Protein AF-X0WA74-F1 (afdb_monomer_lite)

Organism: NCBI:txid412755

pLDDT: mean 93.12, std 12.45, range [40.12, 98.62]

Secondary structure (DSSP, 8-state):
-HHHHHHHHHHHHHHTT--HHHHHH--HHHHHHHTT---GGGTHHHHHHHHHHHHHHHHHHHHHHTS--

Structure (mmCIF, N/CA/C/O backbone):
data_AF-X0WA74-F1
#
_entry.id   AF-X0WA74-F1
#
loop_
_atom_site.group_PDB
_atom_site.id
_atom_site.type_symbol
_atom_site.label_atom_id
_atom_site.label_alt_id
_atom_site.label_comp_id
_atom_site.label_asym_id
_atom_site.label_entity_id
_atom_site.label_seq_id
_atom_site.pdbx_PDB_ins_code
_atom_site.Cartn_x
_atom_site.Cartn_y
_atom_site.Cartn_z
_atom_site.occupancy
_atom_site.B_iso_or_equiv
_atom_site.auth_seq_id
_atom_site.auth_comp_id
_atom_site.auth_asym_id
_atom_site.auth_atom_id
_atom_site.pdbx_PDB_model_num
ATOM 1 N N . CYS A 1 1 ? 2.599 11.256 -9.228 1.00 87.88 1 CYS A N 1
ATOM 2 C CA . CYS A 1 1 ? 3.209 10.566 -10.391 1.00 87.88 1 CYS A CA 1
ATOM 3 C C . CYS A 1 1 ? 2.538 9.197 -10.569 1.00 87.88 1 CYS A C 1
ATOM 5 O O . CYS A 1 1 ? 1.706 8.840 -9.738 1.00 87.88 1 CYS A O 1
ATOM 7 N N . GLY A 1 2 ? 2.865 8.437 -11.624 1.00 95.31 2 GLY A N 1
ATOM 8 C CA . GLY A 1 2 ? 2.266 7.113 -11.867 1.00 95.31 2 GLY A CA 1
ATOM 9 C C . GLY A 1 2 ? 2.528 6.105 -10.739 1.00 95.31 2 GLY A C 1
ATOM 10 O O . GLY A 1 2 ? 1.607 5.415 -10.313 1.00 95.31 2 GLY A O 1
ATOM 11 N N . ALA A 1 3 ? 3.739 6.103 -10.172 1.00 96.50 3 ALA A N 1
ATOM 12 C CA . ALA A 1 3 ? 4.102 5.236 -9.048 1.00 96.50 3 ALA A CA 1
ATOM 13 C C . ALA A 1 3 ? 3.238 5.475 -7.796 1.00 96.50 3 ALA A C 1
ATOM 15 O O . ALA A 1 3 ? 2.872 4.523 -7.115 1.00 96.50 3 ALA A O 1
ATOM 16 N N . THR A 1 4 ? 2.847 6.725 -7.514 1.00 97.31 4 THR A N 1
ATOM 17 C CA . THR A 1 4 ? 1.933 7.036 -6.400 1.00 97.31 4 THR A CA 1
ATOM 18 C C . THR A 1 4 ? 0.557 6.407 -6.604 1.00 97.31 4 THR A C 1
ATOM 20 O O . THR A 1 4 ? -0.008 5.852 -5.666 1.00 97.31 4 THR A O 1
ATOM 23 N N . VAL A 1 5 ? 0.022 6.476 -7.829 1.00 98.12 5 VAL A N 1
ATOM 24 C CA . VAL A 1 5 ? -1.284 5.886 -8.164 1.00 98.12 5 VAL A CA 1
ATOM 25 C C . VAL A 1 5 ? -1.218 4.364 -8.048 1.00 98.12 5 VAL A C 1
ATOM 27 O O . VAL A 1 5 ? -2.087 3.766 -7.417 1.00 98.12 5 VAL A O 1
ATOM 30 N N . ALA A 1 6 ? -0.157 3.750 -8.580 1.00 98.06 6 ALA A N 1
ATOM 31 C CA . ALA A 1 6 ? 0.066 2.310 -8.479 1.00 98.06 6 ALA A CA 1
ATOM 32 C C . ALA A 1 6 ? 0.190 1.848 -7.017 1.00 98.06 6 ALA A C 1
ATOM 34 O O . ALA A 1 6 ? -0.502 0.918 -6.616 1.00 98.06 6 ALA A O 1
ATOM 35 N N . ALA A 1 7 ? 0.993 2.534 -6.196 1.00 98.50 7 ALA A N 1
ATOM 36 C CA . ALA A 1 7 ? 1.148 2.216 -4.775 1.00 98.50 7 ALA A CA 1
ATOM 37 C C . ALA A 1 7 ? -0.174 2.334 -4.002 1.00 98.50 7 ALA A C 1
ATOM 39 O O . ALA A 1 7 ? -0.508 1.446 -3.218 1.00 98.50 7 ALA A O 1
ATOM 40 N N . GLY A 1 8 ? -0.957 3.389 -4.254 1.00 98.25 8 GLY A N 1
ATOM 41 C CA . GLY A 1 8 ? -2.281 3.556 -3.652 1.00 98.25 8 GLY A CA 1
ATOM 42 C C . GLY A 1 8 ? -3.242 2.427 -4.034 1.00 98.25 8 GLY A C 1
ATOM 43 O O . GLY A 1 8 ? -3.824 1.800 -3.153 1.00 98.25 8 GLY A O 1
ATOM 44 N N . SER A 1 9 ? -3.349 2.115 -5.329 1.00 98.56 9 SER A N 1
ATOM 45 C CA . SER A 1 9 ? -4.208 1.032 -5.828 1.00 98.56 9 SER A CA 1
ATOM 46 C C . SER A 1 9 ? -3.782 -0.341 -5.306 1.00 98.56 9 SER A C 1
ATOM 48 O O . SER A 1 9 ? -4.623 -1.161 -4.945 1.00 98.56 9 SER A O 1
ATOM 50 N N . GLN A 1 10 ? -2.478 -0.610 -5.251 1.00 98.62 10 GLN A N 1
ATOM 51 C CA . GLN A 1 10 ? -1.967 -1.867 -4.716 1.00 98.62 10 GLN A CA 1
ATOM 52 C C . GLN A 1 10 ? -2.284 -1.993 -3.225 1.00 98.62 10 GLN A C 1
ATOM 54 O O . GLN A 1 10 ? -2.720 -3.051 -2.780 1.00 98.62 10 GLN A O 1
ATOM 59 N N . THR A 1 11 ? -2.150 -0.900 -2.468 1.00 98.62 11 THR A N 1
ATOM 60 C CA . THR A 1 11 ? -2.504 -0.867 -1.042 1.00 98.62 11 THR A CA 1
ATOM 61 C C . THR A 1 11 ? -3.963 -1.253 -0.824 1.00 98.62 11 THR A C 1
ATOM 63 O O . THR A 1 11 ? -4.233 -2.103 0.019 1.00 98.62 11 THR A O 1
ATOM 66 N N . THR A 1 12 ? -4.904 -0.684 -1.590 1.00 98.31 12 THR A N 1
ATOM 67 C CA . THR A 1 12 ? -6.335 -0.997 -1.428 1.00 98.31 12 THR A CA 1
ATOM 68 C C . THR A 1 12 ? -6.639 -2.459 -1.736 1.00 98.31 12 THR A C 1
ATOM 70 O O . THR A 1 12 ? -7.351 -3.097 -0.969 1.00 98.31 12 THR A O 1
ATOM 73 N N . MET A 1 13 ? -6.047 -3.015 -2.798 1.00 98.44 13 MET A N 1
ATOM 74 C CA . MET A 1 13 ? -6.223 -4.432 -3.139 1.00 98.44 13 MET A CA 1
ATOM 75 C C . MET A 1 13 ? -5.636 -5.368 -2.073 1.00 98.44 13 MET A C 1
ATOM 77 O O . MET A 1 13 ? -6.204 -6.420 -1.798 1.00 98.44 13 MET A O 1
ATOM 81 N N . MET A 1 14 ? -4.510 -5.003 -1.448 1.00 98.25 14 MET A N 1
ATOM 82 C CA . MET A 1 14 ? -3.876 -5.829 -0.413 1.00 98.25 14 MET A CA 1
ATOM 83 C C . MET A 1 14 ? -4.701 -5.914 0.875 1.00 98.25 14 MET A C 1
ATOM 85 O O . MET A 1 14 ? -4.669 -6.950 1.540 1.00 98.25 14 MET A O 1
ATOM 89 N N . ILE A 1 15 ? -5.407 -4.841 1.241 1.00 98.06 15 ILE A N 1
ATOM 90 C CA . ILE A 1 15 ? -6.158 -4.756 2.503 1.00 98.06 15 ILE A CA 1
ATOM 91 C C . ILE A 1 15 ? -7.623 -5.191 2.382 1.00 98.06 15 ILE A C 1
ATOM 93 O O . ILE A 1 15 ? -8.275 -5.407 3.403 1.00 98.06 15 ILE A O 1
ATOM 97 N N . GLU A 1 16 ? -8.164 -5.305 1.169 1.00 97.81 16 GLU A N 1
ATOM 98 C CA . GLU A 1 16 ? -9.573 -5.638 0.958 1.00 97.81 16 GLU A CA 1
ATOM 99 C C . GLU A 1 16 ? -9.922 -7.023 1.534 1.00 97.81 16 GLU A C 1
ATOM 101 O O . GLU A 1 16 ? -9.249 -8.025 1.283 1.00 97.81 16 GLU A O 1
ATOM 106 N N . GLY A 1 17 ? -10.965 -7.073 2.371 1.00 97.19 17 GLY A N 1
ATOM 107 C CA . GLY A 1 17 ? -11.402 -8.295 3.058 1.00 97.19 17 GLY A CA 1
ATOM 108 C C . GLY A 1 17 ? -10.438 -8.820 4.132 1.00 97.19 17 GLY A C 1
ATOM 109 O O . GLY A 1 17 ? -10.642 -9.923 4.642 1.00 97.19 17 GLY A O 1
ATOM 110 N N . LYS A 1 18 ? -9.383 -8.071 4.480 1.00 97.81 18 LYS A N 1
ATOM 111 C CA . LYS A 1 18 ? -8.413 -8.455 5.513 1.00 97.81 18 LYS A CA 1
ATOM 112 C C . LYS A 1 18 ? -8.792 -7.905 6.893 1.00 97.81 18 LYS A C 1
ATOM 114 O O . LYS A 1 18 ? -9.437 -6.861 6.979 1.00 97.81 18 LYS A O 1
ATOM 119 N N . PRO A 1 19 ? -8.381 -8.586 7.981 1.00 96.88 19 PRO A N 1
ATOM 120 C CA . PRO A 1 19 ? -8.572 -8.079 9.336 1.00 96.88 19 PRO A CA 1
ATOM 121 C C . PRO A 1 19 ? -7.704 -6.840 9.593 1.00 96.88 19 PRO A C 1
ATOM 123 O O . PRO A 1 19 ? -6.655 -6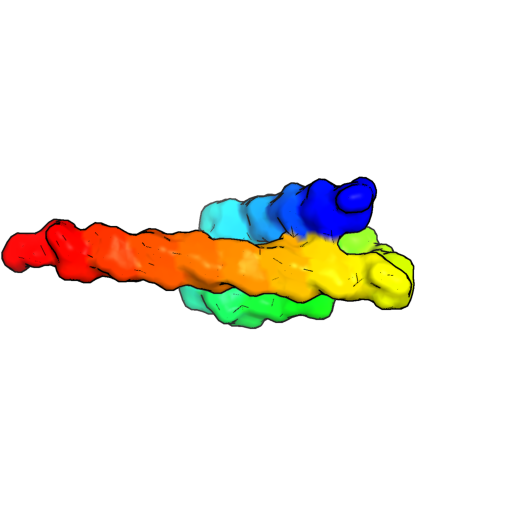.664 8.966 1.00 96.88 19 PRO A O 1
ATOM 126 N N . LEU A 1 20 ? -8.122 -5.993 10.535 1.00 94.94 20 LEU A N 1
ATOM 127 C CA . LEU A 1 20 ? -7.465 -4.713 10.809 1.00 94.94 20 LEU A CA 1
ATOM 128 C C . LEU A 1 20 ? -6.005 -4.907 11.237 1.00 94.94 20 LEU A C 1
ATOM 130 O O . LEU A 1 20 ? -5.128 -4.189 10.766 1.00 94.94 20 LEU A O 1
ATOM 134 N N . GLU A 1 21 ? -5.725 -5.942 12.024 1.00 95.56 21 GLU A N 1
ATOM 135 C CA . GLU A 1 21 ? -4.384 -6.299 12.489 1.00 95.56 21 GLU A CA 1
ATOM 136 C C . GLU A 1 21 ? -3.428 -6.561 11.318 1.00 95.56 21 GLU A C 1
ATOM 138 O O . GLU A 1 21 ? -2.267 -6.153 11.352 1.00 95.56 21 GLU A O 1
ATOM 143 N N . PHE A 1 22 ? -3.921 -7.193 10.244 1.00 96.69 22 PHE A N 1
ATOM 144 C CA . PHE A 1 22 ? -3.133 -7.373 9.025 1.00 96.69 22 PHE A CA 1
ATOM 145 C C . PHE A 1 22 ? -2.833 -6.022 8.377 1.00 96.69 22 PHE A C 1
ATOM 147 O O . PHE A 1 22 ? -1.683 -5.745 8.039 1.00 96.69 22 PHE A O 1
ATOM 154 N N . THR A 1 23 ? -3.846 -5.162 8.239 1.00 96.19 23 THR A N 1
ATOM 155 C CA . THR A 1 23 ? -3.676 -3.848 7.601 1.00 96.19 23 THR A CA 1
ATOM 156 C C . THR A 1 23 ? -2.680 -2.957 8.347 1.00 96.19 23 THR A C 1
ATOM 158 O O . THR A 1 23 ? -1.899 -2.257 7.709 1.00 96.19 23 THR A O 1
ATOM 161 N N . GLU A 1 24 ? -2.642 -3.038 9.680 1.00 95.88 24 GLU A N 1
ATOM 162 C CA . GLU A 1 24 ? -1.705 -2.294 10.532 1.00 95.88 24 GLU A CA 1
ATOM 163 C C . GLU A 1 24 ? -0.277 -2.844 10.479 1.00 95.88 24 GLU A C 1
ATOM 165 O O . GLU A 1 24 ? 0.677 -2.120 10.759 1.00 95.88 24 GLU A O 1
ATOM 170 N N . SER A 1 25 ? -0.116 -4.115 10.107 1.00 97.06 25 SER A N 1
ATOM 171 C CA . SER A 1 25 ? 1.197 -4.752 9.994 1.00 97.06 25 SER A CA 1
ATOM 172 C C . SER A 1 25 ? 1.925 -4.450 8.679 1.00 97.06 25 SER A C 1
ATOM 174 O O . SER A 1 25 ? 3.130 -4.702 8.593 1.00 97.06 25 SER A O 1
ATOM 176 N N . LEU A 1 26 ? 1.220 -3.913 7.672 1.00 98.00 26 LEU A N 1
ATOM 177 C CA . LEU A 1 26 ? 1.784 -3.630 6.352 1.00 98.00 26 LEU A CA 1
ATOM 178 C C . LEU A 1 26 ? 2.881 -2.563 6.404 1.00 98.00 26 LEU A C 1
ATOM 180 O O . LEU A 1 26 ? 2.759 -1.518 7.045 1.00 98.00 26 LEU A O 1
ATOM 184 N N . LYS A 1 27 ? 3.949 -2.811 5.648 1.00 98.38 27 LYS A N 1
ATOM 185 C CA . LYS A 1 27 ? 5.115 -1.941 5.509 1.00 98.38 27 LYS A CA 1
ATOM 186 C C . LYS A 1 27 ? 5.281 -1.486 4.059 1.00 98.38 27 LYS A C 1
ATOM 188 O O . LYS A 1 27 ? 4.782 -2.134 3.140 1.00 98.38 27 LYS A O 1
ATOM 193 N N . PRO A 1 28 ? 6.035 -0.398 3.810 1.00 98.50 28 PRO A N 1
ATOM 194 C CA . PRO A 1 28 ? 6.244 0.100 2.449 1.00 98.50 28 PRO A CA 1
ATOM 195 C C . PRO A 1 28 ? 6.849 -0.954 1.516 1.00 98.50 28 PRO A C 1
ATOM 197 O O . PRO A 1 28 ? 6.473 -1.041 0.352 1.00 98.50 28 PRO A O 1
ATOM 200 N N . ILE A 1 29 ? 7.736 -1.800 2.051 1.00 98.38 29 ILE A N 1
ATOM 201 C CA . ILE A 1 29 ? 8.368 -2.889 1.302 1.00 98.38 29 ILE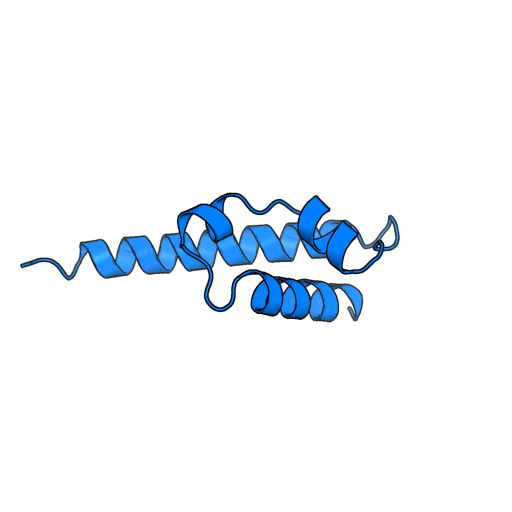 A CA 1
ATOM 202 C C . ILE A 1 29 ? 7.362 -3.942 0.818 1.00 98.38 29 ILE A C 1
ATOM 204 O O . ILE A 1 29 ? 7.583 -4.556 -0.218 1.00 98.38 29 ILE A O 1
ATOM 208 N N . ASP A 1 30 ? 6.238 -4.131 1.512 1.00 98.50 30 ASP A N 1
ATOM 209 C CA . ASP A 1 30 ? 5.224 -5.103 1.097 1.00 98.50 30 ASP A CA 1
ATOM 210 C C . ASP A 1 30 ? 4.493 -4.619 -0.161 1.00 98.50 30 ASP A C 1
ATOM 212 O O . ASP A 1 30 ? 4.254 -5.405 -1.075 1.00 98.50 30 ASP A O 1
ATOM 216 N N . ILE A 1 31 ? 4.205 -3.314 -0.248 1.00 98.31 31 ILE A N 1
ATOM 217 C CA . ILE A 1 31 ? 3.643 -2.689 -1.457 1.00 98.31 31 ILE A CA 1
ATOM 218 C C . ILE A 1 31 ? 4.663 -2.730 -2.594 1.00 98.31 31 ILE A C 1
ATOM 220 O O . ILE A 1 31 ? 4.319 -3.080 -3.718 1.00 98.31 31 ILE A O 1
ATOM 224 N N . ASP A 1 32 ? 5.911 -2.366 -2.302 1.00 98.25 32 AS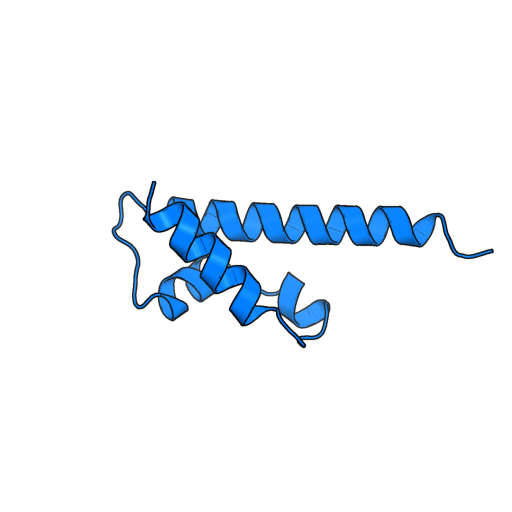P A N 1
ATOM 225 C CA . ASP A 1 32 ? 7.011 -2.369 -3.266 1.00 98.25 32 ASP A CA 1
ATOM 226 C C . ASP A 1 32 ? 7.193 -3.761 -3.894 1.00 98.25 32 ASP A C 1
ATOM 228 O O . ASP A 1 32 ? 7.167 -3.908 -5.116 1.00 98.25 32 ASP A O 1
ATOM 232 N N . ASN A 1 33 ? 7.246 -4.802 -3.060 1.00 98.31 33 ASN A N 1
ATOM 233 C CA . ASN A 1 33 ? 7.319 -6.191 -3.502 1.00 98.31 33 ASN A CA 1
ATOM 234 C C . ASN A 1 33 ? 6.074 -6.617 -4.289 1.00 98.31 33 ASN A C 1
ATOM 236 O O . ASN A 1 33 ? 6.199 -7.287 -5.312 1.00 98.31 33 ASN A O 1
ATOM 240 N N . ALA A 1 34 ? 4.877 -6.219 -3.849 1.00 98.00 34 ALA A N 1
ATOM 241 C CA . ALA A 1 34 ? 3.633 -6.557 -4.538 1.00 98.00 34 ALA A CA 1
ATOM 242 C C . ALA A 1 34 ? 3.516 -5.901 -5.926 1.00 98.00 34 ALA A C 1
ATOM 244 O O . ALA A 1 34 ? 2.869 -6.456 -6.811 1.00 98.00 34 ALA A O 1
ATOM 245 N N . LEU A 1 35 ? 4.172 -4.756 -6.135 1.00 97.81 35 LEU A N 1
ATOM 246 C CA . LEU A 1 35 ? 4.298 -4.095 -7.437 1.00 97.81 35 LEU A CA 1
ATOM 247 C C . LEU A 1 35 ? 5.402 -4.693 -8.326 1.00 97.81 35 LEU A C 1
ATOM 249 O O . LEU A 1 35 ? 5.563 -4.254 -9.463 1.00 97.81 35 LEU A O 1
ATOM 253 N N . GLY A 1 36 ? 6.171 -5.668 -7.832 1.00 97.56 36 GLY A N 1
ATOM 254 C CA . GLY A 1 36 ? 7.339 -6.208 -8.533 1.00 97.56 36 GLY A CA 1
ATOM 255 C C . GLY A 1 36 ? 8.572 -5.299 -8.476 1.00 97.56 36 GLY A C 1
ATOM 256 O O . GLY A 1 36 ? 9.509 -5.496 -9.247 1.00 97.56 36 GLY A O 1
ATOM 257 N N . GLY A 1 37 ? 8.585 -4.326 -7.563 1.00 97.25 37 GLY A N 1
ATOM 258 C CA . GLY A 1 37 ? 9.656 -3.354 -7.388 1.00 97.25 37 GLY A CA 1
ATOM 259 C C . GLY A 1 37 ? 9.360 -1.998 -8.036 1.00 97.25 37 GLY A C 1
ATOM 260 O O . GLY A 1 37 ? 9.088 -1.879 -9.227 1.00 97.25 37 GLY A O 1
ATOM 261 N N . LEU A 1 38 ? 9.473 -0.942 -7.239 1.00 96.75 38 LEU A N 1
ATOM 262 C CA . LEU A 1 38 ? 9.500 0.452 -7.662 1.00 96.75 38 LEU A CA 1
ATOM 263 C C . LEU A 1 38 ? 10.935 0.902 -7.980 1.00 96.75 38 LEU A C 1
ATOM 265 O O . LEU A 1 38 ? 11.870 0.444 -7.318 1.00 96.75 38 LEU A O 1
ATOM 269 N N . PRO A 1 39 ? 11.117 1.854 -8.912 1.00 95.75 39 PRO A N 1
ATOM 270 C CA . PRO A 1 39 ? 12.379 2.572 -9.079 1.00 95.75 39 PRO A CA 1
ATOM 271 C C . PRO A 1 39 ? 12.843 3.248 -7.779 1.00 95.75 39 PRO A C 1
ATOM 273 O O . PRO A 1 39 ? 12.012 3.683 -6.976 1.00 95.75 39 PRO A O 1
ATOM 276 N N . ASP A 1 40 ? 14.159 3.372 -7.584 1.00 95.06 40 ASP A N 1
ATOM 277 C CA . ASP A 1 40 ? 14.763 3.899 -6.347 1.00 95.06 40 ASP A CA 1
ATOM 278 C C . ASP A 1 40 ? 14.279 5.312 -5.992 1.00 95.06 40 ASP A C 1
ATOM 280 O O . ASP A 1 40 ? 13.914 5.590 -4.849 1.00 95.06 40 ASP A O 1
ATOM 284 N N . ASP A 1 41 ? 14.181 6.192 -6.987 1.00 96.19 41 ASP A N 1
ATOM 285 C CA . ASP A 1 41 ? 13.674 7.558 -6.836 1.00 96.19 41 ASP A CA 1
ATOM 286 C C . ASP A 1 41 ? 12.168 7.614 -6.511 1.00 96.19 41 ASP A C 1
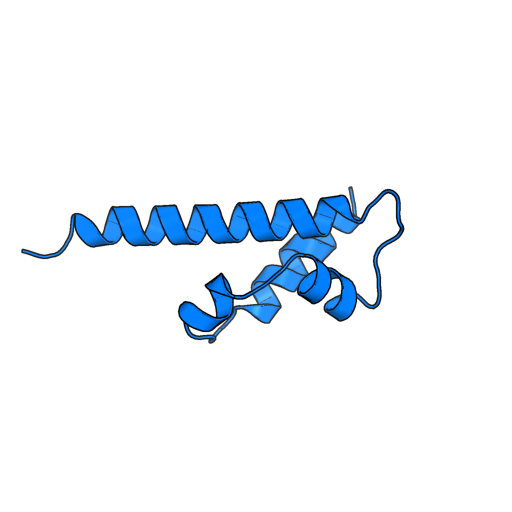ATOM 288 O O . ASP A 1 41 ? 11.669 8.644 -6.057 1.00 96.19 41 ASP A O 1
ATOM 292 N N . HIS A 1 42 ? 11.445 6.499 -6.658 1.00 96.00 42 HIS A N 1
ATOM 293 C CA . HIS A 1 42 ? 10.007 6.371 -6.416 1.00 96.00 42 HIS A CA 1
ATOM 294 C C . HIS A 1 42 ? 9.644 5.470 -5.226 1.00 96.00 42 HIS A C 1
ATOM 296 O O . HIS A 1 42 ? 8.456 5.331 -4.924 1.00 96.00 42 HIS A O 1
ATOM 302 N N . LYS A 1 43 ? 10.616 4.929 -4.476 1.00 96.38 43 LYS A N 1
ATOM 303 C CA . LYS A 1 43 ? 10.361 4.131 -3.254 1.00 96.38 43 LYS A CA 1
ATOM 304 C C . LYS A 1 43 ? 9.504 4.874 -2.222 1.00 96.38 43 LYS A C 1
ATOM 306 O O . LYS A 1 43 ? 8.669 4.273 -1.546 1.00 96.38 43 LYS A O 1
ATOM 311 N N . HIS A 1 44 ? 9.630 6.200 -2.174 1.00 96.69 44 HIS A N 1
ATOM 312 C CA . HIS A 1 44 ? 8.823 7.074 -1.320 1.00 96.69 44 HIS A CA 1
ATOM 313 C C . HIS A 1 44 ? 7.307 6.984 -1.602 1.00 96.69 44 HIS A C 1
ATOM 315 O O . HIS A 1 44 ? 6.499 7.318 -0.737 1.00 96.69 44 HIS A O 1
ATOM 321 N N . CYS A 1 45 ? 6.889 6.515 -2.787 1.00 98.12 45 CYS A N 1
ATOM 322 C CA . CYS A 1 45 ? 5.474 6.333 -3.121 1.00 98.12 45 CYS A CA 1
ATOM 323 C C . CYS A 1 45 ? 4.818 5.232 -2.276 1.00 98.12 45 CYS A C 1
ATOM 325 O O . CYS A 1 45 ? 3.687 5.407 -1.823 1.00 98.12 45 CYS A O 1
ATOM 327 N N . ALA A 1 46 ? 5.528 4.130 -2.022 1.00 98.19 46 ALA A N 1
ATOM 328 C CA . ALA A 1 46 ? 5.047 3.073 -1.136 1.00 98.19 46 ALA A CA 1
ATOM 329 C C . ALA A 1 46 ? 4.999 3.544 0.326 1.00 98.19 46 ALA A C 1
ATOM 331 O O . ALA A 1 46 ? 4.050 3.252 1.053 1.00 98.19 46 ALA A O 1
ATOM 332 N N . GLU A 1 47 ? 5.986 4.341 0.749 1.00 97.94 47 GLU A N 1
ATOM 333 C CA . GLU A 1 47 ? 5.997 4.934 2.087 1.00 97.94 47 GLU A CA 1
ATOM 334 C C . GLU A 1 47 ? 4.802 5.869 2.305 1.00 97.94 47 GLU A C 1
ATOM 336 O O . GLU A 1 47 ? 4.110 5.781 3.323 1.00 97.94 47 GLU A O 1
ATOM 341 N N . LEU A 1 48 ? 4.521 6.734 1.329 1.00 98.19 48 LEU A N 1
ATOM 342 C CA . LEU A 1 48 ? 3.368 7.625 1.356 1.00 98.19 48 LEU A CA 1
ATOM 343 C C . LEU A 1 48 ? 2.048 6.846 1.445 1.00 98.19 48 LEU A C 1
ATOM 345 O O . LEU A 1 48 ? 1.160 7.240 2.205 1.00 98.19 48 LEU A O 1
ATOM 349 N N . ALA A 1 49 ? 1.924 5.740 0.710 1.00 98.38 49 ALA A N 1
ATOM 350 C CA . ALA A 1 49 ? 0.731 4.903 0.731 1.00 98.38 49 ALA A CA 1
ATOM 351 C C . ALA A 1 49 ? 0.493 4.273 2.117 1.00 98.38 49 ALA A C 1
ATOM 353 O O . ALA A 1 49 ? -0.594 4.438 2.673 1.00 98.38 49 ALA A O 1
ATOM 354 N N . ILE A 1 50 ? 1.516 3.677 2.745 1.00 98.44 50 ILE A N 1
ATOM 355 C CA . ILE A 1 50 ? 1.399 3.133 4.114 1.00 98.44 50 ILE A CA 1
ATOM 356 C C . ILE A 1 50 ? 1.090 4.220 5.138 1.00 98.44 50 ILE A C 1
ATOM 358 O O . ILE A 1 50 ? 0.189 4.063 5.958 1.00 98.44 50 ILE A O 1
ATOM 362 N N . ARG A 1 51 ? 1.778 5.365 5.078 1.00 98.19 51 ARG A N 1
ATOM 363 C CA . ARG A 1 51 ? 1.494 6.499 5.974 1.00 98.19 51 ARG A CA 1
ATOM 364 C C . ARG A 1 51 ? 0.057 7.005 5.830 1.00 98.19 51 ARG A C 1
ATOM 366 O O . ARG A 1 51 ? -0.501 7.536 6.788 1.00 98.19 51 ARG A O 1
ATOM 373 N N . THR A 1 52 ? -0.522 6.892 4.639 1.00 98.19 52 THR A N 1
ATOM 374 C CA . THR A 1 52 ? -1.916 7.263 4.375 1.00 98.19 52 THR A CA 1
ATOM 375 C C . THR A 1 52 ? -2.875 6.217 4.938 1.00 98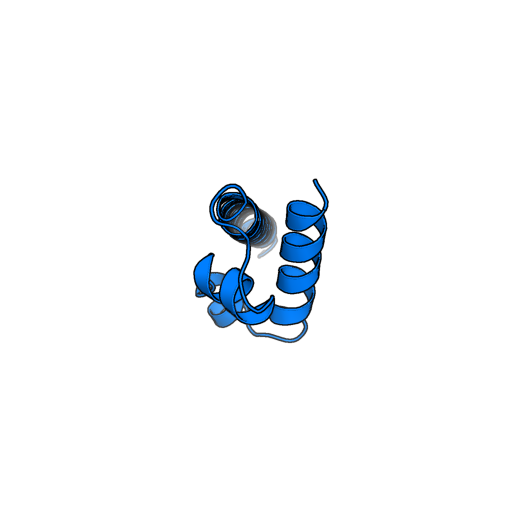.19 52 THR A C 1
ATOM 377 O O . THR A 1 52 ? -3.839 6.588 5.605 1.00 98.19 52 THR A O 1
ATOM 380 N N . LEU A 1 53 ? -2.578 4.928 4.744 1.00 98.12 53 LEU A N 1
ATOM 381 C CA . LEU A 1 53 ? -3.342 3.815 5.310 1.00 98.12 53 LEU A CA 1
ATOM 382 C C . LEU A 1 53 ? -3.413 3.896 6.840 1.00 98.12 53 LEU A C 1
ATOM 384 O O . LEU A 1 53 ? -4.507 3.875 7.398 1.00 98.12 53 LEU A O 1
ATOM 388 N N . ILE A 1 54 ? -2.270 4.069 7.510 1.00 96.56 54 ILE A N 1
ATOM 389 C CA . ILE A 1 54 ? -2.202 4.173 8.976 1.00 96.56 54 ILE A CA 1
ATOM 390 C C . ILE A 1 54 ? -3.075 5.331 9.472 1.00 96.56 54 ILE A C 1
ATOM 392 O O . ILE A 1 54 ? -3.917 5.136 10.343 1.00 96.56 54 ILE A O 1
ATOM 396 N N . ARG A 1 55 ? -2.973 6.514 8.853 1.00 97.00 55 ARG A N 1
ATOM 397 C CA . ARG A 1 55 ? -3.822 7.664 9.213 1.00 97.00 55 ARG A CA 1
ATOM 398 C C . ARG A 1 55 ? -5.310 7.402 8.997 1.00 97.00 55 ARG A C 1
ATOM 400 O O . ARG A 1 55 ? -6.136 7.889 9.768 1.00 97.00 55 ARG A O 1
ATOM 407 N N . ALA A 1 56 ? -5.673 6.669 7.947 1.00 96.62 56 ALA A N 1
ATOM 408 C CA . ALA A 1 56 ? -7.062 6.292 7.705 1.00 96.62 56 ALA A CA 1
ATOM 409 C C . ALA A 1 56 ? -7.582 5.348 8.803 1.00 96.62 56 ALA A C 1
ATOM 411 O O . ALA A 1 56 ? -8.690 5.551 9.301 1.00 96.62 56 ALA A O 1
ATOM 412 N N . ILE A 1 57 ? -6.764 4.382 9.233 1.00 95.38 57 ILE A N 1
ATOM 413 C CA . ILE A 1 57 ? -7.073 3.468 10.340 1.00 95.38 57 ILE A CA 1
ATOM 414 C C . ILE A 1 57 ? -7.195 4.231 11.665 1.00 95.38 57 ILE A C 1
ATOM 416 O O . ILE A 1 57 ? -8.177 4.053 12.382 1.00 95.38 57 ILE A O 1
ATOM 420 N N . GLU A 1 58 ? -6.263 5.131 11.979 1.00 94.62 58 GLU A N 1
ATOM 421 C CA . GLU A 1 58 ? -6.312 5.985 13.176 1.00 94.62 58 GLU A CA 1
ATOM 422 C C . GLU A 1 58 ? -7.576 6.858 13.200 1.00 94.62 58 GLU A C 1
ATOM 424 O O . GLU A 1 58 ? -8.273 6.957 14.217 1.00 94.62 58 GLU A O 1
ATOM 429 N N . LYS A 1 59 ? -7.926 7.458 12.055 1.00 95.56 59 LYS A N 1
ATOM 430 C CA . LYS A 1 59 ? -9.166 8.226 11.903 1.00 95.56 59 LYS A CA 1
ATOM 431 C C . LYS A 1 59 ? -10.397 7.346 12.125 1.00 95.56 59 LYS A C 1
ATOM 433 O O . LYS A 1 59 ? -11.317 7.763 12.819 1.00 95.56 59 LYS A O 1
ATOM 438 N N . TYR A 1 60 ? -10.413 6.130 11.586 1.00 93.50 60 TYR A N 1
ATOM 439 C CA . TYR A 1 60 ? -11.493 5.175 11.831 1.00 93.50 60 TYR A CA 1
ATOM 440 C C . TYR A 1 60 ? -11.592 4.809 13.320 1.00 93.50 60 TYR A C 1
ATOM 442 O O . TYR A 1 60 ? -12.665 4.927 13.908 1.00 93.50 60 TYR A O 1
ATOM 450 N N . LYS A 1 61 ? -10.483 4.437 13.970 1.00 92.12 61 LYS A N 1
ATOM 451 C CA . LYS A 1 61 ? -10.459 4.078 15.398 1.00 92.12 61 LYS A CA 1
ATOM 452 C C . LYS A 1 61 ? -10.944 5.230 16.286 1.00 92.12 61 LYS A C 1
ATOM 454 O O . LYS A 1 61 ? -11.803 5.019 17.134 1.00 92.12 61 LYS A O 1
ATOM 459 N N . SER A 1 62 ? -10.478 6.457 16.045 1.00 92.25 62 SER A N 1
ATOM 460 C CA . SER A 1 62 ? -10.903 7.637 16.819 1.00 92.25 62 SER A CA 1
ATOM 461 C C . SER A 1 62 ? -12.391 7.974 16.663 1.00 92.25 62 SER A C 1
ATOM 463 O O . SER A 1 62 ? -13.025 8.385 17.631 1.00 92.25 62 SER A O 1
ATOM 465 N N . GLN A 1 63 ? -12.977 7.749 15.484 1.00 85.69 63 GLN A N 1
ATOM 466 C CA . GLN A 1 63 ? -14.412 7.958 15.257 1.00 85.69 63 GLN A CA 1
ATOM 467 C C . GLN A 1 63 ? -15.294 6.874 15.888 1.00 85.69 63 GLN A C 1
ATOM 469 O O . GLN A 1 63 ? -16.437 7.158 16.243 1.00 85.69 63 GLN A O 1
ATOM 474 N N . ASN A 1 64 ? -14.782 5.650 16.042 1.00 71.88 64 ASN A N 1
ATOM 475 C CA . ASN A 1 64 ? -15.527 4.558 16.673 1.00 71.88 64 ASN A CA 1
ATOM 476 C C . ASN A 1 64 ? -15.489 4.613 18.206 1.00 71.88 64 ASN A C 1
ATOM 478 O O . ASN A 1 64 ? -16.460 4.215 18.835 1.00 71.88 64 ASN A O 1
ATOM 482 N N . ILE A 1 65 ? -14.452 5.204 18.811 1.00 59.38 65 ILE A N 1
ATOM 483 C CA . ILE A 1 65 ? -14.400 5.441 20.269 1.00 59.38 65 ILE A CA 1
ATOM 484 C C . ILE A 1 65 ? -15.508 6.414 20.730 1.00 59.38 65 ILE A C 1
ATOM 486 O O . ILE A 1 65 ? -15.924 6.380 21.880 1.00 59.38 65 ILE A O 1
ATOM 490 N N . SER A 1 66 ? -16.036 7.265 19.839 1.00 56.03 66 SER A N 1
ATOM 491 C CA . SER A 1 66 ? -17.146 8.189 20.148 1.00 56.03 66 SER A CA 1
ATOM 492 C C . SER A 1 66 ? -18.549 7.586 19.956 1.00 56.03 66 SER A C 1
ATOM 494 O O . SER A 1 66 ? -19.530 8.325 20.026 1.00 56.03 66 SER A O 1
ATOM 496 N N . LYS A 1 67 ? -18.662 6.287 19.637 1.00 50.12 67 LYS A N 1
ATOM 497 C CA . LYS A 1 67 ? -19.932 5.619 19.293 1.00 50.12 67 LYS A CA 1
ATOM 498 C C . LYS A 1 67 ? -20.300 4.415 20.172 1.00 50.12 67 LYS A C 1
ATOM 500 O O . LYS A 1 67 ? -21.321 3.795 19.884 1.00 50.12 67 LYS A O 1
ATOM 505 N N . ASP A 1 68 ? -19.547 4.126 21.231 1.00 40.12 68 ASP A N 1
ATOM 506 C CA . ASP A 1 68 ? -20.007 3.212 22.287 1.00 40.12 68 ASP A CA 1
ATOM 507 C C . ASP A 1 68 ? -20.849 3.995 23.324 1.00 40.12 68 ASP A C 1
ATOM 509 O O . ASP A 1 68 ? -20.336 4.975 23.875 1.00 40.12 68 ASP A O 1
ATOM 513 N N . PRO A 1 69 ? -22.136 3.644 23.544 1.00 49.88 69 PRO A N 1
ATOM 514 C CA . PRO A 1 69 ? -22.966 4.192 24.622 1.00 49.88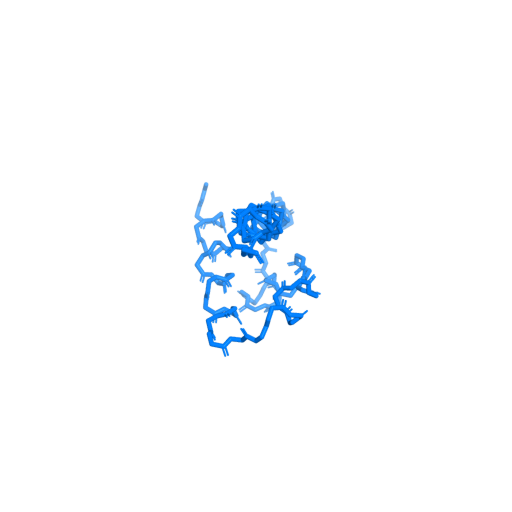 69 PRO A CA 1
ATOM 515 C C . PRO A 1 69 ? -22.575 3.682 26.017 1.00 49.88 69 PRO A C 1
ATOM 517 O O . PRO A 1 69 ? -22.060 2.547 26.129 1.00 49.88 69 PRO A O 1
#

Foldseek 3Di:
DVLLVQLQVLLCVVCPPHDPVVNLPDDLVVSQVSVVHDDPVSSVSSVVNSVVSVVVVVVVVVVVVVPDD

Sequence (69 aa):
CGATVAAGSQTTMMIEGKPLEFTESLKPIDIDNALGGLPDDHKHCAELAIRTLIRAIEKYKSQNISKDP

Radius of gyration: 13.4 Å; chains: 1; bounding box: 38×19×36 Å

InterPro domains:
  IPR002871 NIF system FeS cluster assembly, NifU, N-terminal [PF01592] (1-64)